Protein AF-A0A7C7CBP1-F1 (afdb_monomer)

Radius of gyration: 12.56 Å; Cα contacts (8 Å, |Δi|>4): 174; chains: 1; bounding box: 28×30×29 Å

Structure (mmCIF, N/CA/C/O backbone):
data_AF-A0A7C7CBP1-F1
#
_entry.id   AF-A0A7C7CBP1-F1
#
loop_
_atom_site.group_PDB
_atom_site.id
_atom_site.type_symbol
_atom_site.label_atom_id
_atom_site.label_alt_id
_atom_site.label_comp_id
_atom_site.label_asym_id
_atom_site.label_entity_id
_atom_site.label_seq_id
_atom_site.pdbx_PDB_ins_code
_atom_site.Cartn_x
_atom_site.Cartn_y
_atom_site.Cartn_z
_atom_site.occupancy
_atom_site.B_iso_or_equiv
_atom_site.auth_seq_id
_atom_site.auth_comp_id
_atom_site.auth_asym_id
_atom_site.auth_atom_id
_atom_site.pdbx_PDB_model_num
ATOM 1 N N . MET A 1 1 ? 0.851 -12.484 3.090 1.00 94.12 1 MET A N 1
ATOM 2 C CA . MET A 1 1 ? 0.616 -12.031 4.489 1.00 94.12 1 MET A CA 1
ATOM 3 C C . MET A 1 1 ? -0.552 -11.060 4.490 1.00 94.12 1 MET A C 1
ATOM 5 O O . MET A 1 1 ? -0.575 -10.208 3.614 1.00 94.12 1 MET A O 1
ATOM 9 N N . LEU A 1 2 ? -1.512 -11.196 5.409 1.00 96.38 2 LEU A N 1
ATOM 10 C CA . LEU A 1 2 ? -2.663 -10.290 5.493 1.00 96.38 2 LEU A CA 1
ATOM 11 C C . LEU A 1 2 ? -2.297 -9.026 6.288 1.00 96.38 2 LEU A C 1
ATOM 13 O O . LEU A 1 2 ? -1.641 -9.115 7.327 1.00 96.38 2 LEU A O 1
ATOM 17 N N . LEU A 1 3 ? -2.697 -7.869 5.777 1.00 97.00 3 LEU A N 1
ATOM 18 C CA . LEU A 1 3 ? -2.390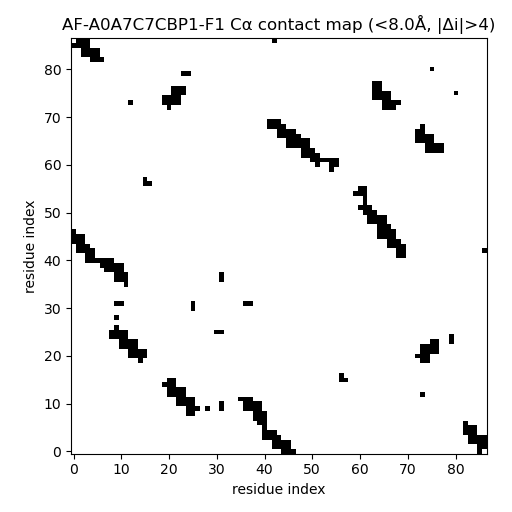 -6.537 6.286 1.00 97.00 3 LEU A CA 1
ATOM 19 C C . LEU A 1 3 ? -3.668 -5.692 6.379 1.00 97.00 3 LEU A C 1
ATOM 21 O O . LEU A 1 3 ? -4.650 -5.965 5.688 1.00 97.00 3 LEU A O 1
ATOM 25 N N . LYS A 1 4 ? -3.630 -4.638 7.192 1.00 95.62 4 LYS A N 1
ATOM 26 C CA . LYS A 1 4 ? -4.676 -3.610 7.307 1.00 95.62 4 LYS A CA 1
ATOM 27 C C . LYS A 1 4 ? -4.055 -2.252 7.638 1.00 95.62 4 LYS A C 1
ATOM 29 O O . LYS A 1 4 ? -2.886 -2.180 8.021 1.00 95.62 4 LYS A O 1
ATOM 34 N N . PHE A 1 5 ? -4.818 -1.172 7.493 1.00 95.44 5 PHE A N 1
ATOM 35 C CA . PHE A 1 5 ? -4.416 0.112 8.072 1.00 95.44 5 PHE A CA 1
ATOM 36 C C . PHE A 1 5 ? -4.525 0.069 9.600 1.00 95.44 5 PHE A C 1
ATOM 38 O O . PHE A 1 5 ? -5.438 -0.556 10.133 1.00 95.44 5 PHE A O 1
ATOM 45 N N . LYS A 1 6 ? -3.613 0.760 10.292 1.00 95.38 6 LYS A N 1
ATOM 46 C CA . LYS A 1 6 ? -3.617 0.906 11.761 1.00 95.38 6 LYS A CA 1
ATOM 47 C C . LYS A 1 6 ? -4.838 1.671 12.283 1.00 95.38 6 LYS A C 1
ATOM 49 O O . LYS A 1 6 ? -5.288 1.455 13.402 1.00 95.38 6 LYS A O 1
ATOM 54 N N . SER A 1 7 ? -5.355 2.582 11.467 1.00 92.50 7 SER A N 1
ATOM 55 C CA . SER A 1 7 ? -6.528 3.420 11.720 1.00 92.50 7 SER A CA 1
ATOM 56 C C . SER A 1 7 ? -7.364 3.517 10.450 1.00 92.50 7 SER A C 1
ATOM 58 O O . SER A 1 7 ? -6.937 3.088 9.383 1.00 92.50 7 SER A O 1
ATOM 60 N N . ALA A 1 8 ? -8.597 4.021 10.555 1.00 90.81 8 ALA A N 1
ATOM 61 C CA . ALA A 1 8 ? -9.396 4.274 9.363 1.00 90.81 8 ALA A CA 1
ATOM 62 C C . ALA A 1 8 ? -8.757 5.432 8.599 1.00 90.81 8 ALA A C 1
ATOM 64 O O . ALA A 1 8 ? -8.639 6.528 9.138 1.00 90.81 8 ALA A O 1
ATOM 65 N N . GLU A 1 9 ? -8.342 5.172 7.363 1.00 90.94 9 GLU A N 1
ATOM 66 C CA . GLU A 1 9 ? -7.617 6.138 6.546 1.00 90.94 9 GLU A CA 1
ATOM 67 C C . GLU A 1 9 ? -8.416 6.487 5.295 1.00 90.94 9 GLU A C 1
ATOM 69 O O . GLU A 1 9 ? -9.143 5.659 4.731 1.00 90.94 9 GLU A O 1
ATOM 74 N N . ALA A 1 10 ? -8.246 7.724 4.842 1.00 90.38 10 ALA A N 1
ATOM 75 C CA . ALA A 1 10 ? -8.626 8.125 3.503 1.00 90.38 10 ALA A CA 1
ATOM 76 C C . ALA A 1 10 ? -7.593 7.583 2.508 1.00 90.38 10 ALA A C 1
ATOM 78 O O . ALA A 1 10 ? -6.398 7.829 2.655 1.00 90.38 10 ALA A O 1
ATOM 79 N N . TYR A 1 11 ? -8.031 6.865 1.479 1.00 90.69 11 TYR A N 1
ATOM 80 C CA . TYR A 1 11 ? -7.139 6.304 0.472 1.00 90.69 11 TYR A CA 1
AT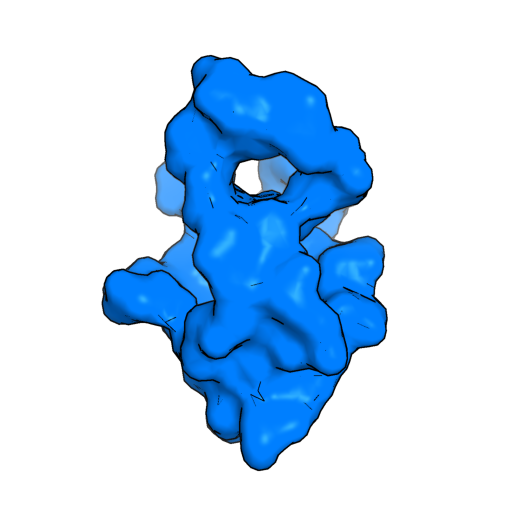OM 81 C C . TYR A 1 11 ? -7.741 6.341 -0.933 1.00 90.69 11 TYR A C 1
ATOM 83 O O . TYR A 1 11 ? -8.958 6.364 -1.130 1.00 90.69 11 TYR A O 1
ATOM 91 N N . SER A 1 12 ? -6.873 6.339 -1.935 1.00 90.50 12 SER A N 1
ATOM 92 C CA . SER A 1 12 ? -7.230 6.182 -3.343 1.00 90.50 12 SER A CA 1
ATOM 93 C C . SER A 1 12 ? -6.194 5.334 -4.068 1.00 90.50 12 SER A C 1
ATOM 95 O O . SER A 1 12 ? -5.147 4.975 -3.524 1.00 90.50 12 SER A O 1
ATOM 97 N N . PHE A 1 13 ? -6.521 5.004 -5.311 1.00 89.56 13 PHE A N 1
ATOM 98 C CA . PHE A 1 13 ? -5.591 4.390 -6.238 1.00 89.56 13 PHE A CA 1
ATOM 99 C C . PHE A 1 13 ? -5.162 5.444 -7.250 1.00 89.56 13 PHE A C 1
ATOM 101 O O . PHE A 1 13 ? -6.026 6.107 -7.823 1.00 89.56 13 PHE A O 1
ATOM 108 N N . LEU A 1 14 ? -3.856 5.613 -7.426 1.00 87.88 14 LEU A N 1
ATOM 109 C CA . LEU A 1 14 ? -3.286 6.425 -8.499 1.00 87.88 14 LEU A CA 1
ATOM 110 C C . LEU A 1 14 ? -2.752 5.491 -9.579 1.00 87.88 14 LEU A C 1
ATOM 112 O O . LEU A 1 14 ? -2.381 4.359 -9.281 1.00 87.88 14 LEU A O 1
ATOM 116 N N . GLU A 1 15 ? -2.708 5.973 -10.806 1.00 86.38 15 GLU A N 1
ATOM 117 C CA . GLU A 1 15 ? -2.089 5.300 -11.940 1.00 86.38 15 GLU A CA 1
ATOM 118 C C . GLU A 1 15 ? -1.047 6.265 -12.495 1.00 86.38 15 GLU A C 1
ATOM 120 O O . GLU A 1 15 ? -1.321 7.464 -12.595 1.00 86.38 15 GLU A O 1
ATOM 125 N N . ASP A 1 16 ? 0.160 5.776 -12.754 1.00 81.75 16 ASP A N 1
ATOM 126 C CA . ASP A 1 16 ? 1.163 6.563 -13.462 1.00 81.75 16 ASP A CA 1
ATOM 127 C C . ASP A 1 16 ? 1.087 6.348 -14.977 1.00 81.75 16 ASP A C 1
ATOM 129 O O . ASP A 1 16 ? 0.425 5.435 -15.469 1.00 81.75 16 ASP A O 1
ATOM 133 N N . ASP A 1 17 ? 1.796 7.191 -15.729 1.00 75.62 17 ASP A N 1
ATOM 134 C CA . ASP A 1 17 ? 1.818 7.143 -17.198 1.00 75.62 17 ASP A CA 1
ATOM 135 C C . ASP A 1 17 ? 2.361 5.812 -17.761 1.00 75.62 17 ASP A C 1
ATOM 137 O O . ASP A 1 17 ? 2.218 5.537 -18.952 1.00 75.62 17 ASP A O 1
ATOM 141 N N . ALA A 1 18 ? 2.996 4.982 -16.925 1.00 74.31 18 ALA A N 1
ATOM 142 C CA . ALA A 1 18 ? 3.485 3.654 -17.282 1.00 74.31 18 ALA A CA 1
ATOM 143 C C . ALA A 1 18 ? 2.470 2.535 -16.962 1.00 74.31 18 ALA A C 1
ATOM 145 O O . ALA A 1 18 ? 2.778 1.359 -17.163 1.00 74.31 18 ALA A O 1
ATOM 146 N N . GLY A 1 19 ? 1.269 2.880 -16.483 1.00 76.75 19 GLY A N 1
ATOM 147 C CA . GLY A 1 19 ? 0.210 1.940 -16.104 1.00 76.75 19 GLY A CA 1
ATOM 148 C C . GLY A 1 19 ? 0.423 1.284 -14.736 1.00 76.75 19 GLY A C 1
ATOM 149 O O . GLY A 1 19 ? -0.301 0.352 -14.366 1.00 76.75 19 GLY A O 1
ATOM 150 N N . PHE A 1 20 ? 1.410 1.734 -13.955 1.00 82.06 20 PHE A N 1
ATOM 151 C CA . PHE A 1 20 ? 1.658 1.203 -12.623 1.00 82.06 20 PHE A CA 1
ATOM 152 C C . PHE A 1 20 ? 0.742 1.878 -11.601 1.00 82.06 20 PHE A C 1
ATOM 154 O O . PHE A 1 20 ? 0.554 3.097 -11.570 1.00 82.06 20 PHE A O 1
ATOM 161 N N . HIS A 1 21 ? 0.144 1.054 -10.743 1.00 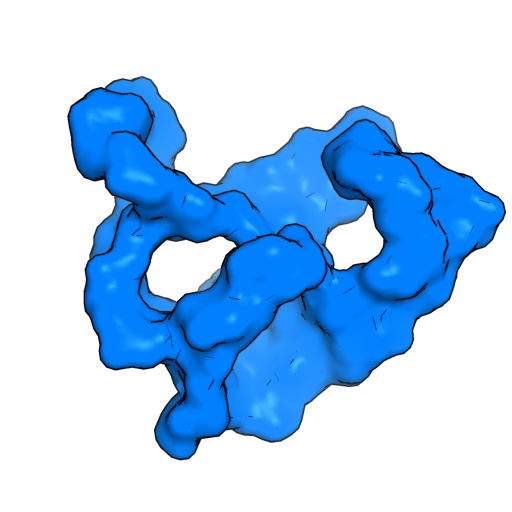90.19 21 HIS A N 1
ATOM 162 C CA . HIS A 1 21 ? -0.889 1.490 -9.818 1.00 90.19 21 HIS A CA 1
ATOM 163 C C . HIS A 1 21 ? -0.339 1.667 -8.402 1.00 90.19 21 HIS A C 1
ATOM 165 O O . HIS A 1 21 ? 0.374 0.811 -7.881 1.00 90.19 21 HIS A O 1
ATOM 171 N N . TRP A 1 22 ? -0.749 2.738 -7.732 1.00 91.31 22 TRP A N 1
ATOM 172 C CA . TRP A 1 22 ? -0.276 3.126 -6.407 1.00 91.31 22 TRP A CA 1
ATOM 173 C C . TRP A 1 22 ? -1.402 3.220 -5.389 1.00 91.31 22 TRP A C 1
ATOM 175 O O . TRP A 1 22 ? -2.472 3.749 -5.679 1.00 91.31 22 TRP A O 1
ATOM 185 N N . LEU A 1 23 ? -1.129 2.795 -4.156 1.00 92.69 23 LEU A N 1
ATOM 186 C CA . LEU A 1 23 ? -1.972 3.075 -2.998 1.00 92.69 23 LEU A CA 1
ATOM 187 C C . LEU A 1 23 ? -1.574 4.412 -2.370 1.00 92.69 23 LEU A C 1
ATOM 189 O O . LEU A 1 23 ? -0.578 4.504 -1.645 1.00 92.69 23 LEU A O 1
ATOM 193 N N . SER A 1 24 ? -2.383 5.441 -2.602 1.00 89.38 24 SER A N 1
ATOM 194 C CA . SER A 1 24 ? -2.205 6.746 -1.971 1.00 89.38 24 SER A CA 1
ATOM 195 C C . SER A 1 24 ? -3.057 6.846 -0.712 1.00 89.38 24 SER A C 1
ATOM 197 O O . SER A 1 24 ? -4.263 6.609 -0.764 1.00 89.38 24 SER A O 1
ATOM 199 N N . ILE A 1 25 ? -2.436 7.185 0.418 1.00 90.38 25 ILE A N 1
ATOM 200 C CA . ILE A 1 25 ? -3.113 7.450 1.689 1.00 90.38 25 ILE A CA 1
ATOM 201 C C . ILE A 1 25 ? -3.105 8.962 1.908 1.00 90.38 25 ILE A C 1
ATOM 203 O O . ILE A 1 25 ? -2.047 9.577 2.013 1.00 90.38 25 ILE A O 1
ATOM 207 N N . VAL A 1 26 ? -4.285 9.569 1.969 1.00 83.38 26 VAL A N 1
ATOM 208 C CA . VAL A 1 26 ? -4.442 11.023 2.022 1.00 83.38 26 VAL A CA 1
ATOM 209 C C . VAL A 1 26 ? -4.420 11.517 3.456 1.00 83.38 26 VAL A C 1
ATOM 211 O O . VAL A 1 26 ? -5.153 11.020 4.301 1.00 83.38 26 VAL A O 1
ATOM 214 N N . GLU A 1 27 ? -3.617 12.546 3.712 1.00 72.00 27 GLU A N 1
ATOM 215 C CA . GLU A 1 27 ? -3.564 13.204 5.024 1.00 72.00 27 GLU A CA 1
ATOM 216 C C . GLU A 1 27 ? -4.680 14.244 5.217 1.00 72.00 27 GLU A C 1
ATOM 218 O O . GLU A 1 27 ? -5.134 14.466 6.335 1.00 72.00 27 GLU A O 1
ATOM 223 N N . ASP A 1 28 ? -5.149 14.876 4.134 1.00 69.56 28 ASP A N 1
ATOM 224 C CA . ASP A 1 28 ? -6.168 15.929 4.179 1.00 69.56 28 ASP A CA 1
ATOM 225 C C . ASP A 1 28 ? -7.566 15.427 3.770 1.00 69.56 28 ASP A C 1
ATOM 227 O O . ASP A 1 28 ? -7.895 15.215 2.593 1.00 69.56 28 ASP A O 1
ATOM 231 N N . ILE A 1 29 ? -8.442 15.304 4.766 1.00 57.94 29 ILE A N 1
ATOM 232 C CA . ILE A 1 29 ? -9.825 14.858 4.586 1.00 57.94 29 ILE A CA 1
ATOM 233 C C . ILE A 1 29 ? -10.677 15.840 3.754 1.00 57.94 29 ILE A C 1
ATOM 235 O O . ILE A 1 29 ? -11.660 15.439 3.130 1.00 57.94 29 ILE A O 1
ATOM 239 N N . LYS A 1 30 ? -10.300 17.126 3.659 1.00 58.72 30 LYS A N 1
ATOM 240 C CA . LYS A 1 30 ? -11.017 18.097 2.810 1.00 58.72 30 LYS A CA 1
ATOM 241 C C . LYS A 1 30 ? -10.725 17.879 1.327 1.00 58.72 30 LYS A C 1
ATOM 243 O O . LYS A 1 30 ? -11.617 18.068 0.499 1.00 58.72 30 LYS A O 1
ATOM 248 N N . LYS A 1 31 ? -9.511 17.432 0.985 1.00 54.47 31 LYS A N 1
ATOM 249 C CA . LYS A 1 31 ? -9.173 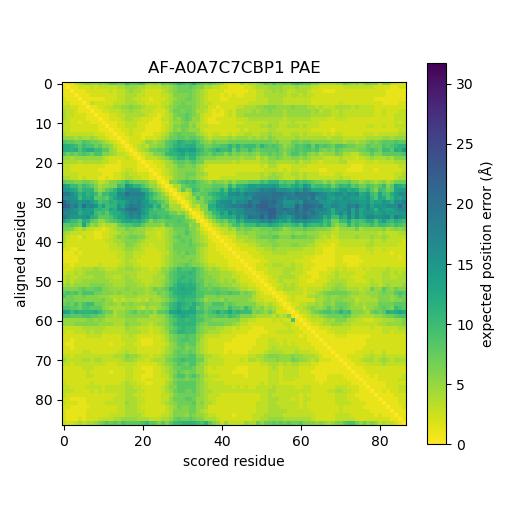16.974 -0.376 1.00 54.47 31 LYS A CA 1
ATOM 250 C C . LYS A 1 31 ? -9.847 15.634 -0.688 1.00 54.47 31 LYS A C 1
ATOM 252 O O . LYS A 1 31 ? -10.330 15.433 -1.798 1.00 54.47 31 LYS A O 1
ATOM 257 N N . THR A 1 32 ? -9.990 14.780 0.324 1.00 55.28 32 THR A N 1
ATOM 258 C CA . THR A 1 32 ? -10.619 13.449 0.234 1.00 55.28 32 THR A CA 1
ATOM 259 C C . THR A 1 32 ? -12.046 13.495 -0.343 1.00 55.28 32 THR A C 1
ATOM 261 O O . THR A 1 32 ? -12.370 12.719 -1.242 1.00 55.28 32 THR A O 1
ATOM 264 N N . LEU A 1 33 ? -12.882 14.448 0.091 1.00 53.50 33 LEU A N 1
ATOM 265 C CA . LEU A 1 33 ? -14.272 14.581 -0.384 1.00 53.50 33 LEU A CA 1
ATOM 266 C C . LEU A 1 33 ? -14.400 15.098 -1.826 1.00 53.50 33 LEU A C 1
ATOM 268 O O . LEU A 1 33 ? -15.384 14.795 -2.494 1.00 53.50 33 LEU A O 1
ATOM 272 N N . ARG A 1 34 ? -13.423 15.868 -2.322 1.00 58.66 34 ARG A N 1
ATOM 273 C CA . ARG A 1 34 ? -13.457 16.441 -3.682 1.00 58.66 34 ARG A CA 1
ATOM 274 C C . ARG A 1 34 ? -12.954 15.482 -4.761 1.00 58.66 34 ARG A C 1
ATOM 276 O O . ARG A 1 34 ? -13.250 15.689 -5.930 1.00 58.66 34 ARG A O 1
ATOM 283 N N . HIS A 1 35 ? -12.204 14.453 -4.374 1.00 62.31 35 HIS A N 1
ATOM 284 C CA . HIS A 1 35 ? -11.470 13.585 -5.299 1.00 62.31 35 HIS A CA 1
ATOM 285 C C . HIS A 1 35 ? -11.874 12.100 -5.188 1.00 62.31 35 HIS A C 1
ATOM 287 O O . HIS A 1 35 ? -11.095 11.219 -5.534 1.00 62.31 35 HIS A O 1
ATOM 293 N N . HIS A 1 36 ? -13.094 11.809 -4.714 1.00 69.62 36 HIS A N 1
ATOM 294 C CA . HIS A 1 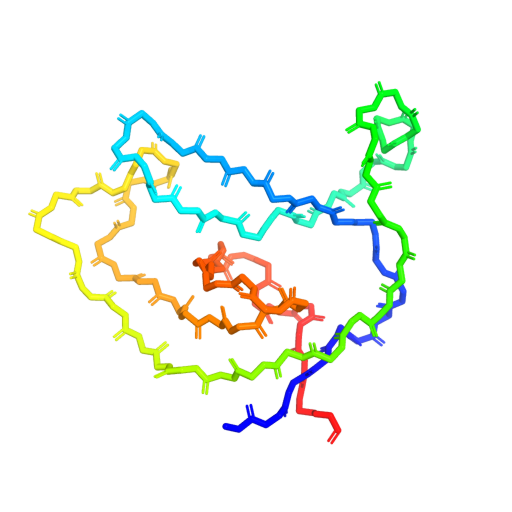36 ? -13.662 10.448 -4.646 1.00 69.62 36 HIS A CA 1
ATOM 295 C C . HIS A 1 36 ? -12.794 9.421 -3.896 1.00 69.62 36 HIS A C 1
ATOM 297 O O . HIS A 1 36 ? -12.731 8.241 -4.253 1.00 69.62 36 HIS A O 1
ATOM 303 N N . HIS A 1 37 ? -12.125 9.857 -2.833 1.00 78.62 37 HIS A N 1
ATOM 304 C CA . HIS A 1 37 ? -11.341 8.958 -1.999 1.00 78.62 37 HIS A CA 1
ATOM 305 C C . HIS A 1 37 ? -12.247 8.042 -1.170 1.00 78.62 37 HIS A C 1
ATOM 307 O O . HIS A 1 37 ? -13.361 8.398 -0.783 1.00 78.62 37 HIS A O 1
ATOM 313 N N . ARG A 1 38 ? -11.742 6.846 -0.876 1.00 84.94 38 ARG A N 1
ATOM 314 C CA . ARG A 1 38 ? -12.391 5.868 -0.003 1.00 84.94 38 ARG A CA 1
ATOM 315 C C . ARG A 1 38 ? -11.941 6.123 1.430 1.00 84.94 38 ARG A C 1
ATOM 317 O O . ARG A 1 38 ? -10.766 6.381 1.651 1.00 84.94 38 ARG A O 1
ATOM 324 N N . LEU A 1 39 ? -12.844 6.012 2.399 1.00 88.19 39 LEU A N 1
ATOM 325 C CA . LEU 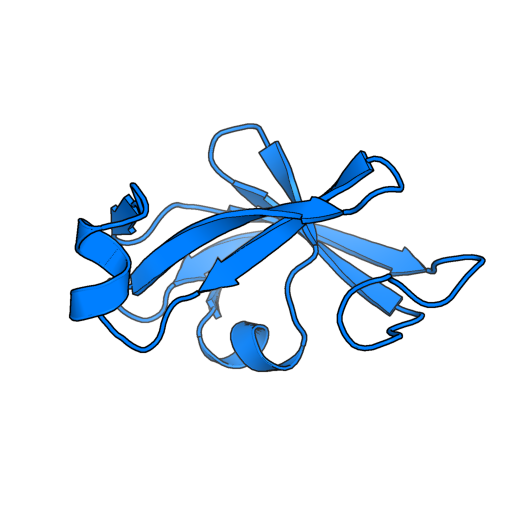A 1 39 ? -12.509 6.067 3.824 1.00 88.19 39 LEU A CA 1
ATOM 326 C C . LEU A 1 39 ? -12.732 4.685 4.437 1.00 88.19 39 LEU A C 1
ATOM 328 O O . LEU A 1 39 ? -13.816 4.121 4.292 1.00 88.19 39 LEU A O 1
ATOM 332 N N . GLY A 1 40 ? -11.725 4.125 5.107 1.00 90.25 40 GLY A N 1
ATOM 333 C CA . GLY A 1 40 ? -11.893 2.862 5.824 1.00 90.25 40 GLY A CA 1
ATOM 334 C C . GLY A 1 40 ? -10.589 2.141 6.138 1.00 90.25 40 GLY A C 1
ATOM 335 O O . GLY A 1 40 ? -9.515 2.730 6.108 1.00 90.25 40 GLY A O 1
ATOM 336 N N . GLN A 1 41 ? -10.703 0.848 6.442 1.00 92.12 41 GLN A N 1
ATOM 337 C CA . GLN A 1 41 ? -9.586 -0.054 6.743 1.00 92.12 41 GLN A CA 1
ATOM 338 C C . GLN A 1 41 ? -9.692 -1.305 5.859 1.00 92.12 41 GLN A C 1
ATOM 340 O O . GLN A 1 41 ? -10.169 -2.343 6.319 1.00 92.12 41 GLN A O 1
ATOM 345 N N . PRO A 1 42 ? -9.341 -1.226 4.562 1.00 92.94 42 PRO A N 1
ATOM 346 C CA . PRO A 1 42 ? -9.410 -2.395 3.702 1.00 92.94 42 PRO A CA 1
ATOM 347 C C . PRO A 1 42 ? -8.407 -3.455 4.171 1.00 92.94 42 PRO A C 1
ATOM 349 O O . PRO A 1 42 ? -7.287 -3.138 4.580 1.00 92.94 42 PRO A O 1
ATOM 352 N N . LEU A 1 43 ? -8.799 -4.724 4.055 1.00 95.19 43 LEU A N 1
ATOM 353 C CA . LEU A 1 43 ? -7.846 -5.824 4.127 1.00 95.19 43 LEU A CA 1
ATOM 354 C C . LEU A 1 43 ? -6.974 -5.815 2.871 1.00 95.19 43 LEU A C 1
ATOM 356 O O . LEU A 1 43 ? -7.451 -5.596 1.755 1.00 95.19 43 LEU A O 1
ATOM 360 N N . MET A 1 44 ? -5.686 -6.061 3.069 1.00 96.62 44 MET A N 1
ATOM 361 C CA . MET A 1 44 ? -4.673 -6.028 2.025 1.00 96.62 44 MET A CA 1
ATOM 362 C C . MET A 1 44 ? -3.847 -7.309 2.076 1.00 96.62 44 MET A C 1
ATOM 364 O O . MET A 1 44 ? -3.501 -7.796 3.150 1.00 96.62 44 MET A O 1
ATOM 368 N N . ILE A 1 45 ? -3.484 -7.856 0.923 1.00 97.69 45 ILE A N 1
ATOM 369 C CA . ILE A 1 45 ? -2.619 -9.036 0.843 1.00 97.69 45 ILE A CA 1
ATOM 370 C C . ILE A 1 45 ? -1.235 -8.576 0.406 1.00 97.69 45 ILE A C 1
ATOM 372 O O . I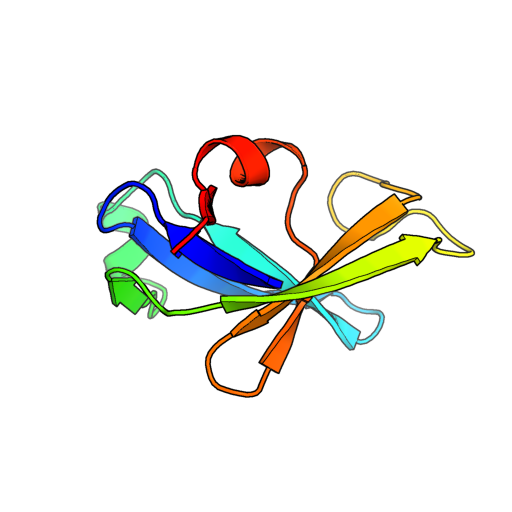LE A 1 45 ? -1.087 -8.068 -0.696 1.00 97.69 45 ILE A O 1
ATOM 376 N N . TYR A 1 46 ? -0.215 -8.768 1.239 1.00 97.19 46 TYR A N 1
ATOM 377 C CA . TYR A 1 46 ? 1.180 -8.554 0.851 1.00 97.19 46 TYR A CA 1
ATOM 378 C C . TYR A 1 46 ? 1.613 -9.573 -0.197 1.00 97.19 46 TYR A C 1
ATOM 380 O O . TYR A 1 46 ? 1.546 -10.779 0.070 1.00 97.19 46 TYR A O 1
AT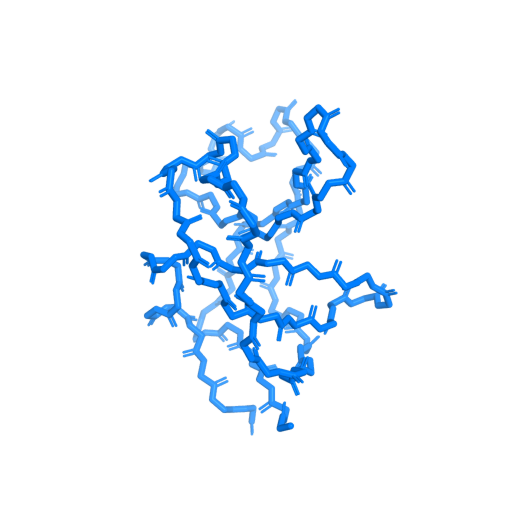OM 388 N N . LEU A 1 47 ? 2.081 -9.066 -1.337 1.00 96.81 47 LEU A N 1
ATOM 389 C CA . LEU A 1 47 ? 2.515 -9.851 -2.492 1.00 96.81 47 LEU A CA 1
ATOM 390 C C . LEU A 1 47 ? 4.041 -9.928 -2.613 1.00 96.81 47 LEU A C 1
ATOM 392 O O . LEU A 1 47 ? 4.550 -10.826 -3.272 1.00 96.81 47 LEU A O 1
ATOM 396 N N . GLY A 1 48 ? 4.776 -9.025 -1.959 1.00 95.81 48 GLY A N 1
ATOM 397 C CA . GLY A 1 48 ? 6.235 -8.996 -2.013 1.00 95.81 48 GLY A CA 1
ATOM 398 C C . GLY A 1 48 ? 6.782 -7.600 -2.273 1.00 95.81 48 GLY A C 1
ATOM 399 O O . GLY A 1 48 ? 6.123 -6.592 -2.015 1.00 95.81 48 GLY A O 1
ATOM 400 N N . SER 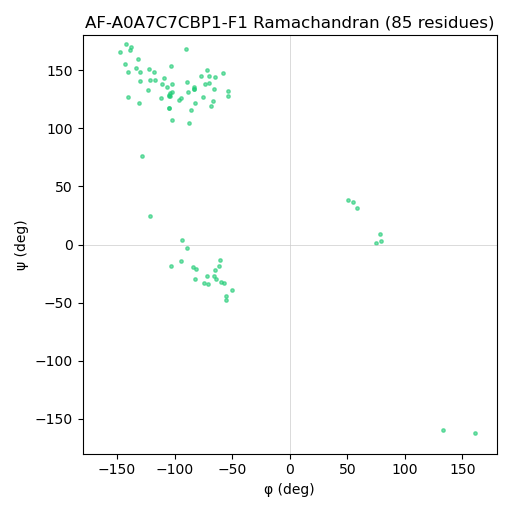A 1 49 ? 8.019 -7.546 -2.755 1.00 94.06 49 SER A N 1
ATOM 401 C CA . SER A 1 49 ? 8.626 -6.319 -3.266 1.00 94.06 49 SER A CA 1
ATOM 402 C C . SER A 1 49 ? 8.938 -6.491 -4.742 1.00 94.06 49 SER A C 1
ATOM 404 O O . SER A 1 49 ? 9.387 -7.561 -5.141 1.00 94.06 49 SER A O 1
ATOM 406 N N . GLU A 1 50 ? 8.727 -5.435 -5.507 1.00 92.06 50 GLU A N 1
ATOM 407 C CA . GLU A 1 50 ? 9.017 -5.365 -6.932 1.00 92.06 50 GLU A CA 1
ATOM 408 C C . GLU A 1 50 ? 10.186 -4.411 -7.153 1.00 92.06 50 GLU A C 1
ATOM 410 O O . GLU A 1 50 ? 10.285 -3.380 -6.477 1.00 92.06 50 GLU A O 1
ATOM 415 N N . GLU A 1 51 ? 11.098 -4.799 -8.038 1.00 91.62 51 GLU A N 1
ATOM 416 C CA . GLU A 1 51 ? 12.218 -3.978 -8.479 1.00 91.62 51 GLU A CA 1
ATOM 417 C C . GLU A 1 51 ? 11.899 -3.444 -9.872 1.00 91.62 51 GLU A C 1
ATOM 419 O O . GLU A 1 51 ? 11.475 -4.195 -10.745 1.00 91.62 51 GLU A O 1
ATOM 424 N N . HIS A 1 52 ? 12.060 -2.138 -10.047 1.00 85.88 52 HIS A N 1
ATOM 425 C CA . HIS A 1 52 ? 11.698 -1.432 -11.267 1.00 85.88 52 HIS A CA 1
ATOM 426 C C . HIS A 1 52 ? 12.943 -1.153 -12.095 1.00 85.88 52 HIS A C 1
ATOM 428 O O . HIS A 1 52 ? 13.907 -0.568 -11.592 1.00 85.88 52 HIS A O 1
ATOM 434 N N . ASP A 1 53 ? 12.887 -1.481 -13.385 1.00 86.06 53 ASP A N 1
ATOM 435 C CA . ASP A 1 53 ? 13.972 -1.202 -14.336 1.00 86.06 53 ASP A CA 1
ATOM 436 C C . ASP A 1 53 ? 14.281 0.298 -14.441 1.00 86.06 53 ASP A C 1
ATOM 438 O O . ASP A 1 53 ? 15.421 0.714 -14.669 1.00 86.06 53 ASP A O 1
ATOM 442 N N . LYS A 1 54 ? 13.249 1.130 -14.266 1.00 84.25 54 LYS A N 1
ATOM 443 C CA . LYS A 1 54 ? 13.335 2.590 -14.256 1.00 84.25 54 LYS A CA 1
ATOM 444 C C . LYS A 1 54 ? 12.789 3.133 -12.939 1.00 84.25 54 LYS A C 1
ATOM 446 O O . LYS A 1 54 ? 11.905 2.519 -12.349 1.00 84.25 54 LYS A O 1
ATOM 451 N N . PRO A 1 55 ? 13.277 4.293 -12.473 1.00 83.56 55 PRO A N 1
ATOM 452 C CA . PRO A 1 55 ? 12.659 4.969 -11.347 1.00 83.56 55 PRO A CA 1
ATOM 453 C C . PRO A 1 55 ? 11.166 5.179 -11.601 1.00 83.56 55 PRO A C 1
ATOM 455 O O . PRO A 1 55 ? 10.766 5.645 -12.669 1.00 83.56 55 PRO A O 1
ATOM 458 N N . THR A 1 56 ? 10.359 4.835 -10.606 1.00 83.00 56 THR A N 1
ATOM 459 C CA . THR A 1 56 ? 8.917 5.073 -10.646 1.00 83.00 56 THR A CA 1
ATOM 460 C C . THR A 1 56 ? 8.599 6.554 -10.832 1.00 83.00 56 THR A C 1
ATOM 462 O O . THR A 1 56 ? 9.331 7.425 -10.351 1.00 83.00 56 THR A O 1
ATOM 465 N N . HIS A 1 57 ? 7.492 6.849 -11.519 1.00 81.38 57 HIS A N 1
ATOM 466 C CA . HIS A 1 57 ? 7.091 8.229 -11.797 1.00 81.38 57 HIS A CA 1
ATOM 467 C C . HIS A 1 57 ? 6.983 9.042 -10.500 1.00 81.38 57 HIS A C 1
ATOM 469 O O . HIS A 1 57 ? 7.578 10.113 -10.361 1.00 81.38 57 HIS A O 1
ATOM 475 N N . TYR A 1 58 ? 6.300 8.477 -9.504 1.00 74.81 58 TYR A N 1
ATOM 476 C CA . TYR A 1 58 ? 6.177 9.086 -8.191 1.00 74.81 58 TYR A CA 1
ATOM 477 C C . TYR A 1 58 ? 7.373 8.728 -7.301 1.00 74.81 58 TYR A C 1
ATOM 479 O O . TYR A 1 58 ? 7.579 7.572 -6.950 1.00 74.81 58 TYR A O 1
ATOM 487 N N . GLY A 1 59 ? 8.162 9.736 -6.917 1.00 74.06 59 GLY A N 1
ATOM 488 C CA . GLY A 1 59 ? 9.237 9.605 -5.925 1.00 74.06 59 GLY A CA 1
ATOM 489 C C . GLY A 1 59 ? 10.511 8.895 -6.397 1.00 74.06 59 GLY A C 1
ATOM 490 O O . GLY A 1 59 ? 11.450 8.784 -5.611 1.00 74.06 59 GLY A O 1
ATOM 491 N N . GLN A 1 60 ? 10.590 8.473 -7.668 1.00 86.12 60 GLN A N 1
ATOM 492 C CA . GLN A 1 60 ? 11.799 7.901 -8.283 1.00 86.12 60 GLN A CA 1
ATOM 493 C C . GLN A 1 60 ? 12.314 6.641 -7.561 1.00 86.12 60 GLN A C 1
ATOM 495 O O . GLN A 1 60 ? 13.512 6.347 -7.536 1.00 86.12 60 GLN A O 1
ATOM 500 N N . PHE A 1 61 ? 11.407 5.864 -6.969 1.00 87.44 61 PHE A N 1
ATOM 501 C CA . PHE A 1 61 ? 11.755 4.632 -6.270 1.00 87.44 61 PHE A CA 1
ATOM 502 C C . PHE A 1 61 ? 12.111 3.529 -7.267 1.00 87.44 61 PHE A C 1
ATOM 504 O O . PHE A 1 61 ? 11.409 3.348 -8.260 1.00 87.44 61 PHE A O 1
ATOM 511 N N . ARG A 1 62 ? 13.164 2.760 -6.969 1.00 89.19 62 ARG A N 1
ATOM 512 C CA . ARG A 1 62 ? 13.538 1.546 -7.721 1.00 89.19 62 ARG A CA 1
ATOM 513 C C . ARG A 1 62 ? 12.989 0.259 -7.124 1.00 89.19 62 ARG A C 1
ATOM 515 O O . ARG A 1 62 ? 13.023 -0.772 -7.773 1.00 89.19 62 ARG A O 1
ATOM 522 N N . LYS A 1 63 ? 12.502 0.300 -5.884 1.00 91.44 63 LYS A N 1
ATOM 523 C CA . LYS A 1 63 ? 11.942 -0.867 -5.206 1.00 91.44 63 LYS A CA 1
ATOM 524 C C . LYS A 1 63 ? 10.714 -0.475 -4.409 1.00 91.44 63 LYS A C 1
ATOM 526 O O . LYS A 1 63 ? 10.786 0.429 -3.577 1.00 91.44 63 LYS A O 1
ATOM 531 N N . THR A 1 64 ? 9.609 -1.173 -4.630 1.00 92.44 64 THR A N 1
ATOM 532 C CA . THR A 1 64 ? 8.324 -0.883 -3.983 1.00 92.44 64 THR A CA 1
ATOM 533 C C . THR A 1 64 ? 7.732 -2.139 -3.377 1.00 92.44 64 THR A C 1
ATOM 535 O O . THR A 1 64 ? 7.927 -3.244 -3.873 1.00 92.44 64 THR A O 1
ATOM 538 N N . ARG A 1 65 ? 6.994 -1.985 -2.277 1.00 95.38 65 ARG A N 1
ATOM 539 C CA . ARG A 1 65 ? 6.211 -3.087 -1.709 1.00 95.38 65 ARG A CA 1
ATOM 540 C C . ARG A 1 65 ? 4.880 -3.179 -2.437 1.00 95.38 65 ARG A C 1
ATOM 542 O O . ARG A 1 65 ? 4.211 -2.160 -2.585 1.00 95.38 65 ARG A O 1
ATOM 549 N N . MET A 1 66 ? 4.500 -4.392 -2.816 1.00 96.44 66 MET A N 1
ATOM 550 C CA . MET A 1 66 ? 3.282 -4.672 -3.568 1.00 96.44 66 MET A CA 1
ATOM 551 C C . MET A 1 66 ? 2.230 -5.318 -2.673 1.00 96.44 66 MET A C 1
ATOM 553 O O . MET A 1 66 ? 2.522 -6.237 -1.895 1.00 96.44 66 MET A O 1
ATOM 557 N N . VAL A 1 67 ? 0.992 -4.846 -2.794 1.00 96.94 67 VAL A N 1
ATOM 558 C CA . VAL A 1 67 ? -0.176 -5.408 -2.111 1.00 96.94 67 VAL A CA 1
ATOM 559 C C . VAL A 1 67 ? -1.350 -5.576 -3.068 1.00 96.94 67 VAL A C 1
ATOM 561 O O . VAL A 1 67 ? -1.493 -4.812 -4.016 1.00 96.94 67 VAL A O 1
ATOM 564 N N . SER A 1 68 ? -2.224 -6.541 -2.788 1.00 96.50 68 SER A N 1
ATOM 565 C CA . SER A 1 68 ? -3.564 -6.597 -3.373 1.00 96.50 68 SER A CA 1
ATOM 566 C C . SER A 1 68 ? -4.573 -5.979 -2.412 1.00 96.50 68 SER A C 1
ATOM 568 O O . SER A 1 68 ? -4.658 -6.401 -1.257 1.00 96.50 68 SER A O 1
ATOM 570 N N . VAL A 1 69 ? -5.331 -4.986 -2.876 1.00 94.94 69 VAL A N 1
ATOM 571 C CA . VAL A 1 69 ? -6.375 -4.295 -2.106 1.00 94.94 69 VAL A CA 1
ATOM 572 C C . VAL A 1 69 ? -7.641 -4.236 -2.947 1.00 94.94 69 VAL A C 1
ATOM 574 O O . VAL A 1 69 ? -7.628 -3.683 -4.044 1.00 94.94 69 VAL A O 1
ATOM 577 N N . ASN A 1 70 ? -8.749 -4.792 -2.449 1.00 90.25 70 ASN A N 1
ATOM 578 C CA . ASN A 1 70 ? -10.017 -4.870 -3.192 1.00 90.25 70 ASN A CA 1
ATOM 579 C C . ASN A 1 70 ? -9.854 -5.451 -4.617 1.00 90.25 70 ASN A C 1
ATOM 581 O O . ASN A 1 70 ? -10.453 -4.949 -5.567 1.00 90.25 70 ASN A O 1
ATOM 585 N N . GLY A 1 71 ? -8.990 -6.460 -4.776 1.00 90.06 71 GLY A N 1
ATOM 586 C CA . GLY A 1 71 ? -8.708 -7.104 -6.064 1.00 90.06 71 GLY A CA 1
ATOM 587 C C . GLY A 1 71 ? -7.750 -6.343 -6.991 1.00 90.06 71 GLY A C 1
ATOM 588 O O . GLY A 1 71 ? -7.513 -6.806 -8.100 1.00 90.06 71 GLY A O 1
ATOM 589 N N . ARG A 1 72 ? -7.186 -5.203 -6.564 1.00 92.62 72 ARG A N 1
ATOM 590 C CA . ARG A 1 72 ? -6.197 -4.431 -7.335 1.00 92.62 72 ARG A CA 1
ATOM 591 C C . ARG A 1 72 ? -4.796 -4.625 -6.775 1.00 92.62 72 ARG A C 1
ATOM 593 O O . ARG A 1 72 ? -4.592 -4.401 -5.583 1.00 92.62 72 ARG A O 1
ATOM 600 N N . THR A 1 73 ? -3.844 -4.973 -7.633 1.00 95.38 73 THR A N 1
ATOM 601 C CA . THR A 1 73 ? -2.419 -5.009 -7.287 1.00 95.38 73 THR A CA 1
ATOM 602 C C . THR A 1 73 ? -1.836 -3.611 -7.392 1.00 95.38 73 THR A C 1
ATOM 604 O O . THR A 1 73 ? -1.905 -2.999 -8.453 1.00 95.38 73 THR A O 1
ATOM 607 N N . VAL A 1 74 ? -1.284 -3.107 -6.293 1.00 94.94 74 VAL A N 1
ATOM 608 C CA . VAL A 1 74 ? -0.764 -1.742 -6.202 1.00 94.94 74 VAL A CA 1
ATOM 609 C C . VAL A 1 74 ? 0.531 -1.679 -5.402 1.00 94.94 74 VAL A C 1
ATOM 611 O O . VAL A 1 74 ? 0.733 -2.437 -4.448 1.00 94.94 74 VAL A O 1
ATOM 614 N N . GLY A 1 75 ? 1.393 -0.740 -5.780 1.00 94.81 75 GLY A N 1
ATOM 615 C CA . GLY A 1 75 ? 2.567 -0.349 -5.019 1.00 94.81 75 GLY A CA 1
ATOM 616 C C . GLY A 1 75 ? 2.204 0.550 -3.844 1.00 94.81 75 GLY A C 1
ATOM 617 O O . GLY A 1 75 ? 1.289 1.371 -3.914 1.00 94.81 75 GLY A O 1
ATOM 618 N N . ILE A 1 76 ? 2.932 0.404 -2.742 1.00 93.81 76 ILE A N 1
ATOM 619 C CA . ILE A 1 76 ? 2.809 1.283 -1.580 1.00 93.81 76 ILE A CA 1
ATOM 620 C C . ILE A 1 76 ? 3.983 2.249 -1.551 1.00 93.81 76 ILE A C 1
ATOM 622 O O . ILE A 1 76 ? 5.144 1.829 -1.546 1.00 93.81 76 ILE A O 1
ATOM 626 N N . PHE A 1 77 ? 3.657 3.535 -1.442 1.00 91.31 77 PHE A N 1
ATOM 627 C CA . PHE A 1 77 ? 4.617 4.583 -1.123 1.00 91.31 77 PHE A CA 1
ATOM 628 C C . PHE A 1 77 ? 5.386 4.239 0.161 1.00 91.31 77 PHE A C 1
ATOM 630 O O . PHE A 1 77 ? 4.750 3.935 1.180 1.00 91.31 77 PHE A O 1
ATOM 637 N N . PRO A 1 78 ? 6.732 4.261 0.161 1.00 91.25 78 PRO A N 1
ATOM 638 C CA . PRO A 1 78 ? 7.529 3.893 1.332 1.00 91.25 78 PRO A CA 1
ATOM 639 C C . PRO A 1 78 ? 7.097 4.598 2.628 1.00 91.25 78 PRO A C 1
ATOM 641 O O . PRO A 1 78 ? 7.012 3.967 3.685 1.00 91.25 78 PRO A O 1
ATOM 644 N N . GLU A 1 79 ? 6.744 5.876 2.540 1.00 89.88 79 GLU A N 1
ATOM 645 C CA . GLU A 1 79 ? 6.258 6.720 3.630 1.00 89.88 79 GLU A CA 1
ATOM 646 C C . GLU A 1 79 ? 4.892 6.292 4.186 1.00 89.88 79 GLU A C 1
ATOM 648 O O . GLU A 1 79 ? 4.615 6.516 5.367 1.00 89.88 79 GLU A O 1
ATOM 653 N N . HIS A 1 80 ? 4.051 5.639 3.380 1.00 92.12 80 HIS A N 1
ATOM 654 C CA . HIS A 1 80 ? 2.736 5.138 3.788 1.00 92.12 80 HIS A CA 1
ATOM 655 C C . HIS A 1 80 ? 2.824 3.799 4.518 1.00 92.12 80 HIS A C 1
ATOM 657 O O . HIS A 1 80 ? 1.932 3.468 5.299 1.00 92.12 80 HIS A O 1
ATOM 663 N N . TRP A 1 81 ? 3.916 3.047 4.346 1.00 93.19 81 TRP A N 1
ATOM 664 C CA . TRP A 1 81 ? 4.066 1.726 4.961 1.00 93.19 81 TRP A CA 1
ATOM 665 C C . TRP A 1 81 ? 3.933 1.753 6.489 1.00 93.19 81 TRP A C 1
ATOM 667 O O . TRP A 1 81 ? 3.375 0.835 7.083 1.00 93.19 81 TRP A O 1
ATOM 677 N N . LYS A 1 82 ? 4.373 2.838 7.140 1.00 93.75 82 LYS A N 1
ATOM 678 C CA . LYS A 1 82 ? 4.260 3.016 8.600 1.00 93.75 82 LYS A CA 1
ATOM 679 C C . LYS A 1 82 ? 2.813 3.021 9.118 1.00 93.75 82 LYS A C 1
ATOM 681 O O . LYS A 1 82 ? 2.615 2.827 10.318 1.00 93.75 82 LYS A O 1
ATOM 686 N N . ARG A 1 83 ? 1.826 3.252 8.241 1.00 94.31 83 ARG A N 1
ATOM 687 C CA . ARG A 1 83 ? 0.382 3.255 8.544 1.00 94.31 83 ARG A CA 1
ATOM 688 C C . ARG A 1 83 ? -0.267 1.881 8.400 1.00 94.31 83 ARG A C 1
ATOM 690 O O . ARG A 1 83 ? -1.454 1.740 8.669 1.00 94.31 83 ARG A O 1
ATOM 697 N N . ILE A 1 84 ? 0.495 0.882 7.971 1.00 95.31 84 ILE A N 1
ATOM 698 C CA . ILE A 1 84 ? 0.017 -0.471 7.711 1.00 95.31 84 ILE A CA 1
ATOM 699 C C . ILE A 1 84 ? 0.572 -1.400 8.787 1.00 95.31 84 ILE A C 1
ATOM 701 O O . ILE A 1 84 ? 1.706 -1.246 9.246 1.00 95.31 84 ILE A O 1
ATOM 705 N N . GLU A 1 85 ? -0.235 -2.366 9.199 1.00 96.19 85 GLU A N 1
ATOM 706 C CA . GLU A 1 85 ? 0.156 -3.418 10.129 1.00 96.19 85 GLU A CA 1
ATOM 707 C C . GLU A 1 85 ? -0.391 -4.776 9.690 1.00 96.19 85 GLU A C 1
ATOM 709 O O . GLU A 1 85 ? -1.195 -4.877 8.760 1.00 96.19 85 GLU A O 1
ATOM 714 N N . LYS A 1 86 ? 0.073 -5.838 10.351 1.00 96.19 86 LYS A N 1
ATOM 715 C CA . LYS A 1 86 ? -0.478 -7.179 10.161 1.00 96.19 86 LYS A CA 1
ATOM 716 C C . LYS A 1 86 ? -1.922 -7.198 10.672 1.00 96.19 86 LYS A C 1
ATOM 718 O O . LYS A 1 86 ? -2.191 -6.657 11.742 1.00 96.19 86 LYS A O 1
ATOM 723 N N . ALA A 1 87 ? -2.821 -7.775 9.874 1.00 89.38 87 ALA A N 1
ATOM 724 C CA . ALA A 1 87 ? -4.244 -7.834 10.199 1.00 89.38 87 ALA A CA 1
ATOM 725 C C . ALA A 1 87 ? -4.527 -8.687 11.438 1.00 89.38 87 ALA A C 1
ATOM 727 O O . ALA A 1 87 ? -3.894 -9.764 11.558 1.00 89.38 87 ALA A O 1
#

Nearest PDB structures (foldseek):
  6sc2-assembly1_A  TM=5.176E-01  e=6.478E+00  Homo sapiens
  8soc-assembly1_B  TM=3.144E-01  e=7.219E+00  Sus scrofa
  9c27-assembly1_A  TM=2.392E-01  e=9.991E+00  Human parvovirus B19

Mean predicted aligned error: 4.87 Å

Secondary structure (DSSP, 8-state):
-EEEESS-EEEEEEE-TTS-EEEEEES-HHHHHHTT-EEE---EEEEEEEE-SS--TTTT-SEEEEEEETTEEEEEPGGGGGGEEE-

Foldseek 3Di:
DKKKFPDWFWWDWDADPVRAIAIDTDPDVVVSVVPVTDTGIFIKAWPAKDAAPWQDPPPRDRIFTWIQTPNDIHTYDPVCVVRMDHD

Solvent-accessible surface area (backbone atoms only — not comparable to full-atom values): 5037 Å² total; per-residue (Å²): 91,60,26,25,46,77,53,75,39,40,32,45,78,46,71,46,100,86,72,52,37,31,51,45,73,55,89,53,68,75,59,33,74,78,66,79,40,46,75,43,59,62,65,28,39,50,74,52,72,48,76,46,99,54,60,35,90,75,86,54,44,45,66,37,44,31,30,34,45,92,90,40,72,26,34,42,49,78,86,55,50,82,50,48,40,77,100

Sequence (87 aa):
MLLKFKSAEAYSFLEDDAGFHWLSIVEDIKKTLRHHHRLGQPLMIYLGSEEHDKPTHYGQFRKTRMVSVNGRTVGIFPEHWKRIEKA

pLDDT: mean 86.92, std 11.02, range [53.5, 97.69]